Protein AF-A0A8S4G0G6-F1 (afdb_monomer_lite)

pLDDT: mean 86.64, std 12.92, range [55.56, 98.19]

Structure (mmCIF, N/CA/C/O backbone):
data_AF-A0A8S4G0G6-F1
#
_entry.id   AF-A0A8S4G0G6-F1
#
loop_
_atom_site.group_PDB
_atom_site.id
_atom_site.type_symbol
_atom_site.label_atom_id
_atom_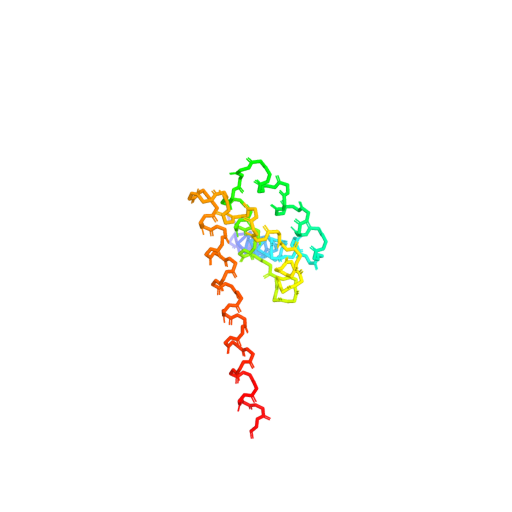site.label_alt_id
_atom_site.label_comp_id
_atom_site.label_asym_id
_atom_site.label_entity_id
_atom_site.label_seq_id
_atom_site.pdbx_PDB_ins_code
_atom_site.Cartn_x
_atom_site.Cartn_y
_atom_site.Cartn_z
_atom_site.occupancy
_atom_site.B_iso_or_equiv
_atom_site.auth_seq_id
_atom_site.auth_comp_id
_atom_site.auth_asym_id
_atom_site.auth_atom_id
_atom_site.pdbx_PDB_model_num
ATOM 1 N N . MET A 1 1 ? 45.612 18.920 4.194 1.00 60.16 1 MET A N 1
ATOM 2 C CA . MET A 1 1 ? 44.394 18.225 3.721 1.00 60.16 1 MET A CA 1
ATOM 3 C C . MET A 1 1 ? 44.761 17.459 2.464 1.00 60.16 1 MET A C 1
ATOM 5 O O . MET A 1 1 ? 45.225 18.087 1.523 1.00 60.16 1 MET A O 1
ATOM 9 N N . ASP A 1 2 ? 44.651 16.129 2.483 1.00 62.53 2 ASP A N 1
ATOM 10 C CA . ASP A 1 2 ? 44.995 15.275 1.338 1.00 62.53 2 ASP A CA 1
ATOM 11 C C . ASP A 1 2 ? 43.802 15.195 0.359 1.00 62.53 2 ASP A C 1
ATOM 13 O O . ASP A 1 2 ? 42.734 14.714 0.753 1.00 62.53 2 ASP A O 1
ATOM 17 N N . PRO A 1 3 ? 43.944 15.644 -0.902 1.00 61.12 3 PRO A N 1
ATOM 18 C CA . PRO A 1 3 ? 42.873 15.599 -1.898 1.00 61.12 3 PRO A CA 1
ATOM 19 C C . PRO A 1 3 ? 42.413 14.174 -2.257 1.00 61.12 3 PRO A C 1
ATOM 21 O O . PRO A 1 3 ? 41.275 14.003 -2.698 1.00 61.12 3 PRO A O 1
ATOM 24 N N . ARG A 1 4 ? 43.236 13.136 -2.030 1.00 60.56 4 ARG A N 1
ATOM 25 C CA . ARG A 1 4 ? 42.837 11.727 -2.224 1.00 60.56 4 ARG A CA 1
ATOM 26 C C . ARG A 1 4 ? 41.860 11.245 -1.148 1.00 60.56 4 ARG A C 1
ATOM 28 O O . ARG A 1 4 ? 40.987 10.428 -1.437 1.00 60.56 4 ARG A O 1
ATOM 35 N N . SER A 1 5 ? 41.956 11.799 0.060 1.00 60.25 5 SER A N 1
ATOM 36 C CA . SER A 1 5 ? 41.072 11.475 1.186 1.00 60.25 5 SER A CA 1
ATOM 37 C C . SER A 1 5 ? 39.652 12.023 0.969 1.00 60.25 5 SER A C 1
ATOM 39 O O . SER A 1 5 ? 38.665 11.323 1.189 1.00 60.25 5 SER A O 1
ATOM 41 N N . THR A 1 6 ? 39.529 13.230 0.401 1.00 61.44 6 THR A N 1
ATOM 42 C CA . THR A 1 6 ? 38.231 13.846 0.067 1.00 61.44 6 THR A CA 1
ATOM 43 C C . THR A 1 6 ? 37.472 13.075 -1.021 1.00 61.44 6 THR A C 1
ATOM 45 O O . THR A 1 6 ? 36.252 12.924 -0.940 1.00 61.44 6 THR A O 1
ATOM 48 N N . GLY A 1 7 ? 38.183 12.542 -2.024 1.00 68.38 7 GLY A N 1
ATOM 49 C CA . GLY A 1 7 ? 37.588 11.709 -3.076 1.00 68.38 7 GLY A CA 1
ATOM 50 C C . GLY A 1 7 ? 37.014 10.391 -2.545 1.00 68.38 7 GLY A C 1
ATOM 51 O O . GLY A 1 7 ? 35.936 9.974 -2.972 1.00 68.38 7 GLY A O 1
ATOM 52 N N . ASN A 1 8 ? 37.686 9.779 -1.564 1.00 75.69 8 ASN A N 1
ATOM 53 C CA . ASN A 1 8 ? 37.227 8.540 -0.939 1.00 75.69 8 ASN A CA 1
ATOM 54 C C . ASN A 1 8 ? 35.963 8.756 -0.082 1.00 75.69 8 ASN A C 1
ATOM 56 O O . ASN A 1 8 ? 34.994 8.012 -0.213 1.00 75.69 8 ASN A O 1
ATOM 60 N N . ILE A 1 9 ? 35.909 9.849 0.690 1.00 77.88 9 ILE A N 1
ATOM 61 C CA . ILE A 1 9 ? 34.737 10.217 1.510 1.00 77.88 9 ILE A CA 1
ATOM 62 C C . ILE A 1 9 ? 33.503 10.500 0.637 1.00 77.88 9 ILE A C 1
ATOM 64 O O . ILE A 1 9 ? 32.387 10.090 0.962 1.00 77.88 9 ILE A O 1
ATOM 68 N N . MET A 1 10 ? 33.679 11.187 -0.498 1.00 75.25 10 MET A N 1
ATOM 69 C CA . MET A 1 10 ? 32.577 11.477 -1.423 1.00 75.25 10 MET A CA 1
ATOM 70 C C . MET A 1 10 ? 32.001 10.191 -2.043 1.00 75.25 10 MET A C 1
ATOM 72 O O . MET A 1 10 ? 30.783 10.073 -2.203 1.00 75.25 10 MET A O 1
ATOM 76 N N . ASN A 1 11 ? 32.862 9.225 -2.378 1.00 83.31 11 ASN A N 1
ATOM 77 C CA . ASN A 1 11 ? 32.452 7.925 -2.905 1.00 83.31 11 ASN A CA 1
ATOM 78 C C . ASN A 1 11 ? 31.695 7.101 -1.849 1.00 83.31 11 ASN A C 1
ATOM 80 O O . ASN A 1 11 ? 30.594 6.618 -2.110 1.00 83.31 11 ASN A O 1
ATOM 84 N N . GLU A 1 12 ? 32.223 7.026 -0.627 1.00 80.12 12 GLU A N 1
ATOM 85 C CA . GLU A 1 12 ? 31.568 6.347 0.496 1.00 80.12 12 GLU A CA 1
ATOM 86 C C . GLU A 1 12 ? 30.194 6.950 0.818 1.00 80.12 12 GLU A C 1
ATOM 88 O O . GLU A 1 12 ? 29.227 6.212 1.018 1.00 80.12 12 GLU A O 1
ATOM 93 N N . ASN A 1 13 ? 30.062 8.280 0.800 1.00 81.75 13 ASN A N 1
ATOM 94 C CA . ASN A 1 13 ? 28.772 8.941 1.001 1.00 81.75 13 ASN A CA 1
ATOM 95 C C . ASN A 1 13 ? 27.772 8.634 -0.120 1.00 81.75 13 ASN A C 1
ATOM 97 O O . ASN A 1 13 ? 26.614 8.328 0.168 1.00 81.75 13 ASN A O 1
ATOM 101 N N . ARG A 1 14 ? 28.197 8.666 -1.389 1.00 81.19 14 ARG A N 1
ATOM 102 C CA . ARG A 1 14 ? 27.335 8.288 -2.526 1.00 81.19 14 ARG A CA 1
ATOM 103 C C . ARG A 1 14 ? 26.841 6.854 -2.401 1.00 81.19 14 ARG A C 1
ATOM 105 O O . ARG A 1 14 ? 25.665 6.578 -2.631 1.00 81.19 14 ARG A O 1
ATOM 112 N N . GLU A 1 15 ? 27.731 5.963 -2.001 1.00 80.00 15 GLU A N 1
ATOM 113 C CA . GLU A 1 15 ? 27.436 4.550 -1.856 1.00 80.00 15 GLU A CA 1
ATOM 114 C C . GLU A 1 15 ? 26.527 4.273 -0.642 1.00 80.00 15 GLU A C 1
ATOM 116 O O . GLU A 1 15 ? 25.612 3.453 -0.728 1.00 80.00 15 GLU A O 1
ATOM 121 N N . ARG A 1 16 ? 26.683 5.012 0.467 1.00 75.25 16 ARG A N 1
ATOM 122 C CA . ARG A 1 16 ? 25.731 4.988 1.594 1.00 75.25 16 ARG A CA 1
ATOM 123 C C . ARG A 1 16 ? 24.334 5.424 1.158 1.00 75.25 16 ARG A C 1
ATOM 125 O O . ARG A 1 16 ? 23.383 4.691 1.409 1.00 75.25 16 ARG A O 1
ATOM 132 N N . ILE A 1 17 ? 24.224 6.545 0.442 1.00 72.75 17 ILE A N 1
ATOM 133 C CA . ILE A 1 17 ? 22.944 7.054 -0.081 1.00 72.75 17 ILE A CA 1
ATOM 134 C C . ILE A 1 17 ? 22.291 6.035 -1.025 1.00 72.75 17 ILE A C 1
ATOM 136 O O . ILE A 1 17 ? 21.075 5.850 -1.003 1.00 72.75 17 ILE A O 1
ATOM 140 N N . ARG A 1 18 ? 23.084 5.372 -1.876 1.00 71.81 18 ARG A N 1
ATOM 141 C CA . ARG A 1 18 ? 22.589 4.323 -2.774 1.00 71.81 18 ARG A CA 1
ATOM 142 C C . ARG A 1 18 ? 22.040 3.132 -1.987 1.00 71.81 18 ARG A C 1
ATOM 144 O O . ARG A 1 18 ? 20.902 2.737 -2.212 1.00 71.81 18 ARG A O 1
ATOM 151 N N . ARG A 1 19 ? 22.805 2.614 -1.021 1.00 69.56 19 ARG A N 1
ATOM 152 C CA . ARG A 1 19 ? 22.399 1.474 -0.181 1.00 69.56 19 ARG A CA 1
ATOM 153 C C . ARG A 1 19 ? 21.184 1.776 0.682 1.00 69.56 19 ARG A C 1
ATOM 155 O O . ARG A 1 19 ? 20.368 0.888 0.893 1.00 69.56 19 ARG A O 1
ATOM 162 N N . GLU A 1 20 ? 21.070 2.993 1.193 1.00 63.00 20 GLU A N 1
ATOM 163 C CA . GLU A 1 20 ? 19.906 3.436 1.959 1.00 63.00 20 GLU A CA 1
ATOM 164 C C . GLU A 1 20 ? 18.655 3.456 1.075 1.00 63.00 20 GLU A C 1
ATOM 166 O O . GLU A 1 20 ? 17.664 2.816 1.422 1.00 63.00 20 GLU A O 1
ATOM 171 N N . ARG A 1 21 ? 18.752 4.026 -0.136 1.00 62.53 21 ARG A N 1
ATOM 172 C CA . ARG A 1 21 ? 17.684 3.953 -1.147 1.00 62.53 21 ARG A CA 1
ATOM 173 C C . ARG A 1 21 ? 17.306 2.520 -1.515 1.00 62.53 21 ARG A C 1
ATOM 175 O O . ARG A 1 21 ? 16.122 2.206 -1.613 1.00 62.53 21 ARG A O 1
ATOM 182 N N . ASP A 1 22 ? 18.290 1.648 -1.711 1.00 61.03 22 ASP A N 1
ATOM 183 C CA . ASP A 1 22 ? 18.046 0.254 -2.084 1.00 61.03 22 ASP A CA 1
ATOM 184 C C . ASP A 1 22 ? 17.409 -0.534 -0.927 1.00 61.03 22 ASP A C 1
ATOM 186 O O . ASP A 1 22 ? 16.459 -1.285 -1.143 1.00 61.03 22 ASP A O 1
ATOM 190 N N . ARG A 1 23 ? 17.851 -0.317 0.320 1.00 60.81 23 ARG A N 1
ATOM 191 C CA . ARG A 1 23 ? 17.234 -0.901 1.527 1.00 60.81 23 ARG A CA 1
ATOM 192 C C . ARG A 1 23 ? 15.800 -0.431 1.709 1.00 60.81 23 ARG A C 1
ATOM 194 O O . ARG A 1 23 ? 14.921 -1.243 1.996 1.00 60.81 23 ARG A O 1
ATOM 201 N N . GLU A 1 24 ? 15.552 0.856 1.502 1.00 59.31 24 GLU A N 1
ATOM 202 C CA . GLU A 1 24 ? 14.214 1.426 1.539 1.00 59.31 24 GLU A CA 1
ATOM 203 C C . GLU A 1 24 ? 13.302 0.803 0.474 1.00 59.31 24 GLU A C 1
ATOM 205 O O . GLU A 1 24 ? 12.161 0.423 0.763 1.00 59.31 24 GLU A O 1
ATOM 210 N N . LYS A 1 25 ? 13.809 0.624 -0.744 1.00 61.03 25 LYS A N 1
ATOM 211 C CA . LYS A 1 25 ? 13.076 -0.028 -1.833 1.00 61.03 25 LYS A CA 1
ATOM 212 C C . LYS A 1 25 ? 12.783 -1.505 -1.535 1.00 61.03 25 LYS A C 1
ATOM 214 O O . LYS A 1 25 ? 11.733 -2.005 -1.924 1.00 61.03 25 LYS A O 1
ATOM 219 N N . ASN A 1 26 ? 13.667 -2.184 -0.802 1.00 61.91 26 ASN A N 1
ATOM 220 C CA . ASN A 1 26 ? 13.564 -3.616 -0.504 1.00 61.91 26 ASN A CA 1
ATOM 221 C C . ASN A 1 26 ? 12.894 -3.948 0.844 1.00 61.91 26 ASN A C 1
ATOM 223 O O . ASN A 1 26 ? 12.820 -5.115 1.220 1.00 61.91 26 ASN A O 1
ATOM 227 N N . THR A 1 27 ? 12.409 -2.951 1.592 1.00 69.19 27 THR A N 1
ATOM 228 C CA . THR A 1 27 ? 11.849 -3.169 2.943 1.00 69.19 27 THR A CA 1
ATOM 229 C C . THR A 1 27 ? 10.567 -4.022 2.924 1.00 69.19 27 THR A C 1
ATOM 231 O O . THR A 1 27 ? 10.265 -4.710 3.895 1.00 69.19 27 THR A O 1
ATOM 234 N N . TYR A 1 28 ? 9.829 -4.029 1.810 1.00 73.50 28 TYR A N 1
ATOM 235 C CA . TYR A 1 28 ? 8.535 -4.707 1.684 1.00 73.50 28 TYR A CA 1
ATOM 236 C C . TYR A 1 28 ? 8.507 -5.674 0.493 1.00 73.50 28 TYR A C 1
ATOM 238 O O . TYR A 1 28 ? 7.704 -5.535 -0.426 1.00 73.50 28 TYR A O 1
ATOM 246 N N . THR A 1 29 ? 9.404 -6.659 0.495 1.00 78.69 29 THR A N 1
ATOM 247 C CA . THR A 1 29 ? 9.423 -7.743 -0.507 1.00 78.69 29 THR A CA 1
ATOM 248 C C . THR A 1 29 ? 8.383 -8.832 -0.234 1.00 78.69 29 THR A C 1
ATOM 250 O O . THR A 1 29 ? 7.991 -9.542 -1.154 1.00 78.69 29 THR A O 1
ATOM 253 N N . SER A 1 30 ? 7.909 -8.958 1.012 1.00 90.94 30 SER A N 1
ATOM 254 C CA . SER A 1 30 ? 6.879 -9.923 1.415 1.00 90.94 30 SER A CA 1
ATOM 255 C C . SER A 1 30 ? 5.479 -9.289 1.402 1.00 90.94 30 SER A C 1
ATOM 257 O O . SER A 1 30 ? 5.240 -8.366 2.191 1.00 90.94 30 SER A O 1
ATOM 259 N N . PRO A 1 31 ? 4.528 -9.801 0.589 1.00 93.75 31 PRO A N 1
ATOM 260 C CA . PRO A 1 31 ? 3.143 -9.319 0.564 1.00 93.75 31 PRO A CA 1
ATOM 261 C C . PRO A 1 31 ? 2.460 -9.349 1.927 1.00 93.75 31 PRO A C 1
ATOM 263 O O . PRO A 1 31 ? 1.838 -8.370 2.325 1.00 93.75 31 PRO A O 1
ATOM 266 N N . ARG A 1 32 ? 2.654 -10.430 2.694 1.00 94.81 32 ARG A N 1
ATOM 267 C CA . ARG A 1 32 ? 2.049 -10.585 4.025 1.00 94.81 32 ARG A CA 1
ATOM 268 C C . ARG A 1 32 ? 2.541 -9.524 5.008 1.00 94.81 32 ARG A C 1
ATOM 270 O O . ARG A 1 32 ? 1.755 -8.981 5.779 1.00 94.81 32 ARG A O 1
ATOM 277 N N . LEU A 1 33 ? 3.841 -9.219 4.982 1.00 93.81 33 LEU A N 1
ATOM 278 C CA . LEU A 1 33 ? 4.420 -8.192 5.850 1.00 93.81 33 LEU A CA 1
ATOM 279 C C . LEU A 1 33 ? 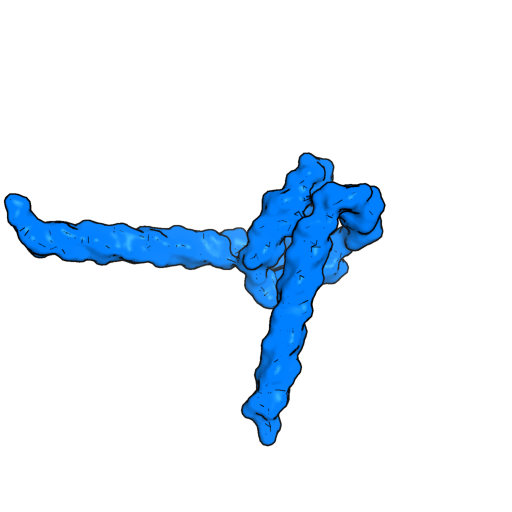3.921 -6.795 5.462 1.00 93.81 33 LEU A C 1
ATOM 281 O O . LEU A 1 33 ? 3.561 -6.009 6.338 1.00 93.81 33 LEU A O 1
ATOM 285 N N . ALA A 1 34 ? 3.880 -6.510 4.158 1.00 95.75 34 ALA A N 1
ATOM 286 C CA . ALA A 1 34 ? 3.380 -5.250 3.625 1.00 95.75 34 ALA A CA 1
ATOM 287 C C . ALA A 1 34 ? 1.907 -5.031 3.997 1.00 95.75 34 ALA A C 1
ATOM 289 O O . ALA A 1 34 ? 1.579 -4.002 4.586 1.00 95.75 34 ALA A O 1
ATOM 290 N N . LEU A 1 35 ? 1.048 -6.024 3.739 1.00 96.88 35 LEU A N 1
ATOM 291 C CA . LEU A 1 35 ? -0.374 -5.979 4.073 1.00 96.88 35 LEU A CA 1
ATOM 292 C C . LEU A 1 35 ? -0.583 -5.749 5.569 1.00 96.88 35 LEU A C 1
ATOM 294 O O . LEU A 1 35 ? -1.256 -4.798 5.950 1.00 96.88 35 LEU A O 1
ATOM 298 N N . ARG A 1 36 ? 0.056 -6.558 6.427 1.00 96.94 36 ARG A N 1
ATOM 299 C CA . ARG A 1 36 ? -0.063 -6.412 7.885 1.00 96.94 36 ARG A CA 1
ATOM 300 C C . ARG A 1 36 ? 0.295 -4.999 8.342 1.00 96.94 36 ARG A C 1
ATOM 302 O O . ARG A 1 36 ? -0.381 -4.444 9.203 1.00 96.94 36 ARG A O 1
ATOM 309 N N . ARG A 1 37 ? 1.361 -4.414 7.785 1.00 96.38 37 ARG A N 1
ATOM 310 C CA . ARG A 1 37 ? 1.789 -3.063 8.158 1.00 96.38 37 ARG A CA 1
ATOM 311 C C . ARG A 1 37 ? 0.799 -2.001 7.682 1.00 96.38 37 ARG A C 1
ATOM 313 O O . ARG A 1 37 ? 0.508 -1.092 8.450 1.00 96.38 37 ARG A O 1
ATOM 320 N N . VAL A 1 38 ? 0.277 -2.127 6.463 1.00 97.19 38 VAL A N 1
ATOM 321 C CA . VAL A 1 38 ? -0.749 -1.222 5.921 1.00 97.19 38 VAL A CA 1
ATOM 322 C C . VAL A 1 38 ? -2.022 -1.275 6.767 1.00 97.19 38 VAL A C 1
ATOM 324 O O . VAL A 1 38 ? -2.527 -0.223 7.144 1.00 97.19 38 VAL A O 1
ATOM 327 N N . LEU A 1 39 ? -2.494 -2.473 7.127 1.00 97.19 39 LEU A N 1
ATOM 328 C CA . LEU A 1 39 ? -3.689 -2.651 7.957 1.00 97.19 39 LEU A CA 1
ATOM 329 C C . LEU A 1 39 ? -3.517 -2.049 9.353 1.00 97.19 39 LEU A C 1
ATOM 331 O O . LEU A 1 39 ? -4.378 -1.299 9.796 1.00 97.19 39 LEU A O 1
ATOM 335 N N . LEU A 1 40 ? -2.381 -2.304 10.009 1.00 97.56 40 LEU A N 1
ATOM 336 C CA . LEU A 1 40 ? -2.095 -1.757 11.339 1.00 97.56 40 LEU A CA 1
ATOM 337 C C . LEU A 1 40 ? -2.078 -0.2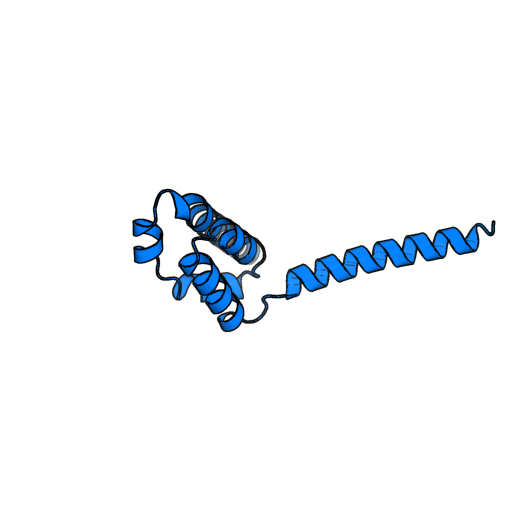21 11.339 1.00 97.56 40 LEU A C 1
ATOM 339 O O . LEU A 1 40 ? -2.575 0.411 12.267 1.00 97.56 40 LEU A O 1
ATOM 343 N N . LEU A 1 41 ? -1.521 0.393 10.292 1.00 97.44 41 LEU A N 1
ATOM 344 C CA . LEU A 1 41 ? -1.535 1.848 10.137 1.00 97.44 41 LEU A CA 1
ATOM 345 C C . LEU A 1 41 ? -2.952 2.369 9.853 1.00 97.44 41 LEU A C 1
ATOM 347 O O . LEU A 1 41 ? -3.360 3.366 10.444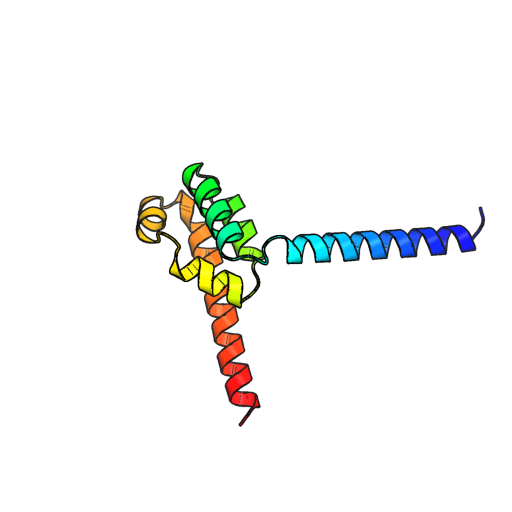 1.00 97.44 41 LEU A O 1
ATOM 351 N N . ALA A 1 42 ? -3.716 1.696 8.988 1.00 96.31 42 ALA A N 1
ATOM 352 C CA . ALA A 1 42 ? -5.090 2.078 8.664 1.00 96.31 42 ALA A CA 1
ATOM 353 C C . ALA A 1 42 ? -6.022 2.002 9.887 1.00 96.31 42 ALA A C 1
ATOM 355 O O . ALA A 1 42 ? -6.808 2.922 10.107 1.00 96.31 42 ALA A O 1
ATOM 356 N N . GLU A 1 43 ? -5.883 0.969 10.721 1.00 95.38 43 GLU A N 1
ATOM 357 C CA . GLU A 1 43 ? -6.606 0.828 11.993 1.00 95.38 43 GLU A CA 1
ATOM 358 C C . GLU A 1 43 ? -6.298 1.994 12.946 1.00 95.38 43 GLU A C 1
ATOM 360 O O . GLU A 1 43 ? -7.202 2.603 13.516 1.00 95.38 43 GLU A O 1
ATOM 365 N N . GLY A 1 44 ? -5.025 2.395 13.031 1.00 96.44 44 GLY A N 1
ATOM 366 C CA . GLY A 1 44 ? -4.581 3.581 13.769 1.00 96.44 44 GLY A CA 1
ATOM 367 C C . GLY A 1 44 ? -4.916 4.924 13.105 1.00 96.44 44 GLY A C 1
ATOM 368 O O . GLY A 1 44 ? -4.432 5.957 13.565 1.00 96.44 44 GLY A O 1
ATOM 369 N N . ARG A 1 45 ? -5.697 4.936 12.014 1.00 96.25 45 ARG A N 1
ATOM 370 C CA . ARG A 1 45 ? -6.018 6.119 11.187 1.00 96.25 45 ARG A CA 1
ATOM 371 C C . ARG A 1 45 ? -4.797 6.830 10.584 1.00 96.25 45 ARG A C 1
ATOM 373 O O . ARG A 1 45 ? -4.899 7.964 10.117 1.00 96.25 45 ARG A O 1
ATOM 380 N N . GLN A 1 46 ? -3.654 6.153 10.522 1.00 97.81 46 GLN A N 1
ATOM 381 C CA . GLN A 1 46 ? -2.409 6.608 9.897 1.00 97.81 46 GLN A CA 1
ATOM 382 C C . GLN A 1 46 ? -2.432 6.314 8.386 1.00 97.81 46 GLN A C 1
ATOM 384 O O . GLN A 1 46 ? -1.597 5.594 7.832 1.00 97.81 46 GLN A O 1
ATOM 389 N N . PHE A 1 47 ? -3.452 6.837 7.696 1.00 97.81 47 PHE A N 1
ATOM 390 C CA . PHE A 1 47 ? -3.692 6.548 6.277 1.00 97.81 47 PHE A CA 1
ATOM 391 C C . PHE A 1 47 ? -2.586 7.088 5.359 1.00 97.81 47 PHE A C 1
ATOM 393 O O . PHE A 1 47 ? -2.316 6.499 4.313 1.00 97.81 47 PHE A O 1
ATOM 400 N N . ARG A 1 48 ? -1.914 8.183 5.739 1.00 97.06 48 ARG A N 1
ATOM 401 C CA . ARG A 1 48 ? -0.815 8.766 4.949 1.00 97.06 48 ARG A CA 1
ATOM 402 C C . ARG A 1 48 ? 0.436 7.893 4.998 1.00 97.06 48 ARG A C 1
ATOM 404 O O . ARG A 1 48 ? 1.081 7.668 3.978 1.00 97.06 48 ARG A O 1
ATOM 411 N N . GLU A 1 49 ? 0.747 7.350 6.164 1.00 96.81 49 GLU A N 1
ATOM 412 C CA . GLU A 1 49 ? 1.856 6.429 6.383 1.00 96.81 49 GLU A CA 1
ATOM 413 C C . GLU A 1 49 ? 1.596 5.099 5.670 1.00 96.81 49 GLU A C 1
ATOM 415 O O . GLU A 1 49 ? 2.491 4.551 5.024 1.00 96.81 49 GLU A O 1
ATOM 420 N N . ALA A 1 50 ? 0.353 4.609 5.720 1.00 97.56 50 ALA A N 1
ATOM 421 C CA . ALA A 1 50 ? -0.074 3.452 4.941 1.00 97.56 50 ALA A CA 1
ATOM 422 C C . ALA A 1 50 ? 0.115 3.694 3.430 1.00 97.56 50 ALA A C 1
ATOM 424 O O . ALA A 1 50 ? 0.641 2.831 2.721 1.00 97.56 50 ALA A O 1
ATOM 425 N N . ALA A 1 51 ? -0.236 4.890 2.945 1.00 97.69 51 ALA A N 1
ATOM 426 C CA . ALA A 1 51 ? -0.072 5.273 1.545 1.00 97.69 51 ALA A CA 1
ATOM 427 C C . ALA A 1 51 ? 1.407 5.304 1.136 1.00 97.69 51 ALA A C 1
ATOM 429 O O . ALA A 1 51 ? 1.769 4.774 0.086 1.00 97.69 51 ALA A O 1
ATOM 430 N N . ALA A 1 52 ? 2.286 5.833 1.994 1.00 95.38 52 ALA A N 1
ATOM 431 C CA . ALA A 1 52 ? 3.729 5.838 1.759 1.00 95.38 52 ALA A CA 1
ATOM 432 C C . ALA A 1 52 ? 4.311 4.420 1.600 1.00 95.38 52 ALA A C 1
ATOM 434 O O . ALA A 1 52 ? 5.217 4.214 0.787 1.00 95.38 52 ALA A O 1
ATOM 435 N N . ILE A 1 53 ? 3.774 3.427 2.321 1.00 94.94 53 ILE A N 1
ATOM 436 C CA . ILE A 1 53 ? 4.157 2.019 2.139 1.00 94.94 53 ILE A CA 1
ATOM 437 C C . ILE A 1 53 ? 3.711 1.516 0.771 1.00 94.94 53 ILE A C 1
ATOM 439 O O . ILE A 1 53 ? 4.556 1.029 0.016 1.00 94.94 53 ILE A O 1
ATOM 443 N N . LEU A 1 54 ? 2.425 1.670 0.423 1.00 95.50 54 LEU A N 1
ATOM 444 C CA . LEU A 1 54 ? 1.910 1.266 -0.892 1.00 95.50 54 LEU A CA 1
ATOM 445 C C . LEU A 1 54 ? 2.727 1.896 -2.023 1.00 95.50 54 LEU A C 1
ATOM 447 O O . LEU A 1 54 ? 3.133 1.200 -2.954 1.00 95.50 54 LEU A O 1
ATOM 451 N N . GLY A 1 55 ? 3.062 3.182 -1.878 1.00 94.31 55 GLY A N 1
ATOM 452 C CA . GLY A 1 55 ? 3.901 3.983 -2.768 1.00 94.31 55 GLY A CA 1
ATOM 453 C C . GLY A 1 55 ? 5.299 3.413 -3.046 1.00 94.31 55 GLY A C 1
ATOM 454 O O . GLY A 1 55 ? 5.896 3.763 -4.062 1.00 94.31 55 GLY A O 1
ATOM 455 N N . ARG A 1 56 ? 5.793 2.481 -2.223 1.00 91.44 56 ARG A N 1
ATOM 456 C CA . ARG A 1 56 ? 7.118 1.853 -2.363 1.00 91.44 56 ARG A CA 1
ATOM 457 C C . ARG A 1 56 ? 7.077 0.375 -2.754 1.00 91.44 56 ARG A C 1
ATOM 459 O O . ARG A 1 56 ? 8.124 -0.182 -3.075 1.00 91.44 56 ARG A O 1
ATOM 466 N N . LEU A 1 57 ? 5.905 -0.266 -2.748 1.00 92.88 57 LEU A N 1
ATOM 467 C CA . LEU A 1 57 ? 5.790 -1.694 -3.061 1.00 92.88 57 LEU A CA 1
ATOM 468 C C . LEU A 1 57 ? 6.159 -1.994 -4.517 1.00 92.88 57 LEU A C 1
ATOM 470 O O . LEU A 1 57 ? 5.784 -1.253 -5.428 1.00 92.88 57 LEU A O 1
ATOM 474 N N . GLY A 1 58 ? 6.854 -3.109 -4.745 1.00 91.19 58 GLY A N 1
ATOM 475 C CA . GLY A 1 58 ? 7.070 -3.640 -6.092 1.00 91.19 58 GLY A CA 1
ATOM 476 C C . GLY A 1 58 ? 5.759 -4.134 -6.731 1.00 91.19 58 GLY A C 1
ATOM 477 O O . GLY A 1 58 ? 4.818 -4.439 -5.998 1.00 91.19 58 GLY A O 1
ATOM 478 N N . PRO A 1 59 ? 5.673 -4.256 -8.071 1.00 91.00 59 PRO A N 1
ATOM 479 C CA . PRO A 1 59 ? 4.416 -4.545 -8.768 1.00 91.00 59 PRO A CA 1
ATOM 480 C C . PRO A 1 59 ? 3.680 -5.804 -8.292 1.00 91.00 59 PRO A C 1
ATOM 482 O O . PRO A 1 59 ? 2.499 -5.728 -7.967 1.00 91.00 59 PRO A O 1
ATOM 485 N N . GLY A 1 60 ? 4.377 -6.941 -8.179 1.00 91.44 60 GLY A N 1
ATOM 486 C CA . GLY A 1 60 ? 3.759 -8.199 -7.734 1.00 91.44 60 GLY A CA 1
ATOM 487 C C . GLY A 1 60 ? 3.316 -8.171 -6.267 1.00 91.44 60 GLY A C 1
ATOM 488 O O . GLY A 1 60 ? 2.252 -8.685 -5.921 1.00 91.44 60 GLY A O 1
ATOM 489 N N . VAL A 1 61 ? 4.092 -7.502 -5.407 1.00 94.44 61 VAL A N 1
ATOM 490 C CA . VAL A 1 61 ? 3.734 -7.313 -3.994 1.00 94.44 61 VAL A CA 1
ATOM 491 C C . VAL A 1 61 ? 2.506 -6.418 -3.877 1.00 94.44 61 VAL A C 1
ATOM 493 O O . VAL A 1 61 ? 1.579 -6.757 -3.150 1.00 94.44 61 VAL A O 1
ATOM 496 N N . LEU A 1 62 ? 2.468 -5.309 -4.622 1.00 95.31 62 LEU A N 1
ATOM 497 C CA . LEU A 1 62 ? 1.330 -4.397 -4.620 1.00 95.31 62 LEU A CA 1
ATOM 498 C C . LEU A 1 62 ? 0.051 -5.090 -5.094 1.00 95.31 62 LEU A C 1
ATOM 500 O O . LEU A 1 62 ? -0.976 -4.923 -4.451 1.00 95.31 62 LEU A O 1
ATOM 504 N N . GLN A 1 63 ? 0.109 -5.867 -6.180 1.00 94.38 63 GLN A N 1
ATOM 505 C CA . GLN A 1 63 ? -1.050 -6.620 -6.673 1.00 94.38 63 GLN A CA 1
ATOM 506 C C . GLN A 1 63 ? -1.591 -7.578 -5.605 1.00 94.38 63 GLN A C 1
ATOM 508 O O . GLN A 1 63 ? -2.791 -7.588 -5.358 1.00 94.38 63 GLN A O 1
ATOM 513 N N . SER A 1 64 ? -0.704 -8.308 -4.924 1.00 95.56 64 SER A N 1
ATOM 514 C CA . SER A 1 64 ? -1.084 -9.237 -3.849 1.00 95.56 64 SER A CA 1
ATOM 515 C C . SER A 1 64 ? -1.688 -8.518 -2.633 1.00 95.56 64 SER A C 1
ATOM 517 O O . SER A 1 64 ? -2.651 -8.984 -2.038 1.00 95.56 64 SER A O 1
ATOM 519 N N . VAL A 1 65 ? -1.141 -7.357 -2.253 1.00 96.81 65 VAL A N 1
ATOM 520 C CA . VAL A 1 65 ? -1.698 -6.536 -1.163 1.00 96.81 65 VAL A CA 1
ATOM 521 C C . VAL A 1 65 ? -3.061 -5.964 -1.556 1.00 96.81 65 VAL A C 1
ATOM 523 O O . VAL A 1 65 ? -3.977 -5.960 -0.742 1.00 96.81 65 VAL A O 1
ATOM 526 N N . ALA A 1 66 ? -3.213 -5.506 -2.800 1.00 96.12 66 ALA A N 1
ATOM 527 C CA . ALA A 1 66 ? -4.453 -4.920 -3.298 1.00 96.12 66 ALA A CA 1
ATOM 528 C C . ALA A 1 66 ? -5.628 -5.906 -3.265 1.00 96.12 66 ALA A C 1
ATOM 530 O O . ALA A 1 66 ? -6.742 -5.495 -2.961 1.00 96.12 66 ALA A O 1
ATOM 531 N N . THR A 1 67 ? -5.386 -7.192 -3.537 1.00 96.06 67 THR A N 1
ATOM 532 C CA . THR A 1 67 ? -6.431 -8.229 -3.501 1.00 96.06 67 THR A CA 1
ATOM 533 C C . THR A 1 67 ? -6.925 -8.559 -2.096 1.00 96.06 67 THR A C 1
ATOM 535 O O . THR A 1 67 ? -8.021 -9.088 -1.957 1.00 96.06 67 THR A O 1
ATOM 538 N N . GLU A 1 68 ? -6.133 -8.265 -1.062 1.00 97.00 68 GLU A N 1
ATOM 539 C CA . GLU A 1 68 ? -6.460 -8.582 0.336 1.00 97.00 68 GLU A CA 1
ATOM 540 C C . GLU A 1 68 ? -6.844 -7.341 1.167 1.00 97.00 68 GLU A C 1
ATOM 542 O O . GLU A 1 68 ? -7.174 -7.460 2.347 1.00 97.00 68 GLU A O 1
ATOM 547 N N . LEU A 1 69 ? -6.803 -6.138 0.584 1.00 96.31 69 LEU A N 1
ATOM 548 C CA . LEU A 1 69 ? -7.173 -4.905 1.281 1.00 96.31 69 LEU A CA 1
ATOM 549 C C . LEU A 1 69 ? -8.699 -4.821 1.499 1.00 96.31 69 LEU A C 1
ATOM 551 O O . LEU A 1 69 ? -9.455 -4.974 0.538 1.00 96.31 69 LEU A O 1
ATOM 555 N N . PRO A 1 70 ? -9.176 -4.501 2.720 1.00 96.25 70 PRO A N 1
ATOM 556 C CA . PRO A 1 70 ? -10.598 -4.346 3.011 1.00 96.25 70 PRO A CA 1
ATOM 557 C C . PRO A 1 70 ? -11.104 -2.995 2.486 1.00 96.25 70 PRO A C 1
ATOM 559 O O . PRO A 1 70 ? -11.194 -2.010 3.221 1.00 96.25 70 PRO A O 1
ATOM 562 N N . MET A 1 71 ? -11.396 -2.938 1.187 1.00 95.56 71 MET A N 1
ATOM 563 C CA . MET A 1 71 ? -11.776 -1.698 0.504 1.00 95.56 71 MET A CA 1
ATOM 564 C C . MET A 1 71 ? -13.037 -1.053 1.081 1.00 95.56 71 MET A C 1
ATOM 566 O O . MET A 1 71 ? -13.065 0.169 1.195 1.00 95.56 71 MET A O 1
ATOM 570 N N . ASP A 1 72 ? -14.025 -1.841 1.509 1.00 96.44 72 ASP A N 1
ATOM 571 C CA . ASP A 1 72 ? -15.270 -1.320 2.090 1.00 96.44 72 ASP A CA 1
ATOM 572 C C . ASP A 1 72 ? -14.993 -0.454 3.329 1.00 96.44 72 ASP A C 1
ATOM 574 O O . ASP A 1 72 ? -15.442 0.688 3.410 1.00 96.44 72 ASP A O 1
ATOM 578 N N . LEU A 1 73 ? -14.127 -0.930 4.232 1.00 95.00 73 LEU A N 1
ATOM 579 C CA . LEU A 1 73 ? -13.725 -0.188 5.433 1.00 95.00 73 LEU A CA 1
ATOM 580 C C . LEU A 1 73 ? -12.947 1.088 5.094 1.00 95.00 73 LEU A C 1
ATOM 582 O O . LEU A 1 73 ? -13.080 2.109 5.769 1.00 95.00 73 LEU A O 1
ATOM 586 N N . LEU A 1 74 ? -12.119 1.052 4.045 1.00 95.81 74 LEU A N 1
ATOM 587 C CA . LEU A 1 74 ? -11.414 2.247 3.588 1.00 95.81 74 LEU A CA 1
ATOM 588 C C . LEU A 1 74 ? -12.390 3.269 3.004 1.00 95.81 74 LEU A C 1
ATOM 590 O O . LEU A 1 74 ? -12.213 4.459 3.248 1.00 95.81 74 LEU A O 1
ATOM 594 N N . VAL A 1 75 ? -13.418 2.841 2.272 1.00 97.19 75 VAL A N 1
ATOM 595 C CA . VAL A 1 75 ? -14.455 3.739 1.743 1.00 97.19 75 VAL A CA 1
ATOM 596 C C . VAL A 1 75 ? -15.275 4.352 2.879 1.00 97.19 75 VAL A C 1
ATOM 598 O O . VAL A 1 75 ? -15.478 5.564 2.889 1.00 97.19 75 VAL A O 1
ATOM 601 N N . GLU A 1 76 ? -15.667 3.565 3.879 1.00 97.25 76 GLU A N 1
ATOM 602 C CA . GLU A 1 76 ? -16.371 4.066 5.069 1.00 97.25 76 GLU A CA 1
ATOM 603 C C . GLU A 1 76 ? -15.539 5.077 5.875 1.00 97.25 76 GLU A C 1
ATOM 605 O O . GLU A 1 76 ? -16.081 5.997 6.485 1.00 97.25 76 GLU A O 1
ATOM 610 N N . ALA A 1 77 ? -14.208 4.954 5.849 1.00 96.75 77 ALA A N 1
ATOM 611 C CA . ALA A 1 77 ? -13.290 5.870 6.526 1.00 96.75 77 ALA A CA 1
ATOM 612 C C . ALA A 1 77 ? -13.059 7.206 5.786 1.00 96.75 77 ALA A C 1
ATOM 614 O O . ALA A 1 77 ? -12.268 8.046 6.246 1.00 96.75 77 ALA A O 1
ATOM 615 N N . LEU A 1 78 ? -13.721 7.435 4.648 1.00 96.94 78 LEU A N 1
ATOM 616 C CA . LEU A 1 78 ? -13.647 8.711 3.944 1.00 96.94 78 LEU A CA 1
ATOM 617 C C . LEU A 1 78 ? -14.167 9.866 4.824 1.00 96.94 78 LEU A C 1
ATOM 619 O O . LEU A 1 78 ? -15.069 9.685 5.641 1.00 96.94 78 LEU A O 1
ATOM 623 N N . PRO A 1 79 ? -13.576 11.071 4.706 1.00 96.62 79 PRO A N 1
ATOM 624 C CA . PRO A 1 79 ? -12.570 11.481 3.717 1.00 96.62 79 PRO A CA 1
ATOM 625 C C . PRO A 1 79 ? -11.112 11.145 4.094 1.00 96.62 79 PRO A C 1
ATOM 627 O O . PRO A 1 79 ? -10.202 11.391 3.302 1.00 96.62 79 PRO A O 1
ATOM 630 N N . HIS A 1 80 ? -10.857 10.591 5.281 1.00 96.75 80 HIS A N 1
ATOM 631 C CA . HIS A 1 80 ? -9.505 10.444 5.841 1.00 96.75 80 HIS A CA 1
ATOM 632 C C . HIS A 1 80 ? -8.630 9.449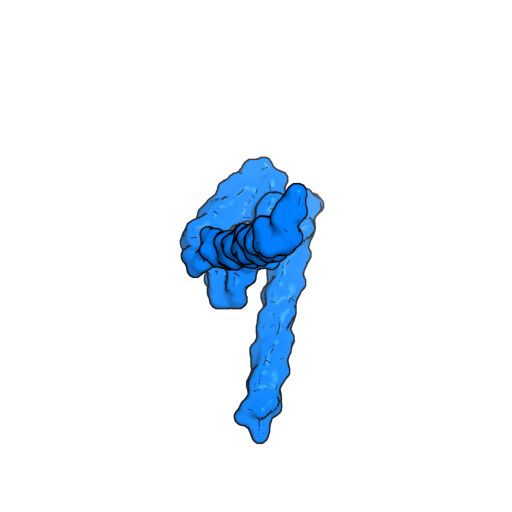 5.066 1.00 96.75 80 HIS A C 1
ATOM 634 O O . HIS A 1 80 ? -7.420 9.638 4.945 1.00 96.75 80 HIS A O 1
ATOM 640 N N . SER A 1 81 ? -9.248 8.410 4.512 1.00 97.75 81 SER A N 1
ATOM 641 C CA . SER A 1 81 ? -8.608 7.364 3.708 1.00 97.75 81 SER A CA 1
ATOM 642 C C . SER A 1 81 ? -8.379 7.749 2.242 1.00 97.75 81 SER A C 1
ATOM 644 O O . SER A 1 81 ? -7.745 6.986 1.512 1.00 97.75 81 SER A O 1
ATOM 646 N N . SER A 1 82 ? -8.857 8.918 1.796 1.00 97.69 82 SER A N 1
ATOM 647 C CA . SER A 1 82 ? -8.850 9.324 0.379 1.00 97.69 82 SER A CA 1
ATOM 648 C C . SER A 1 82 ? -7.467 9.204 -0.262 1.00 97.69 82 SER A C 1
ATOM 650 O O . SER A 1 82 ? -7.317 8.566 -1.300 1.00 97.69 82 SER A O 1
ATOM 652 N N . HIS A 1 83 ? -6.437 9.717 0.411 1.00 97.75 83 HIS A N 1
ATOM 653 C CA . HIS A 1 83 ? -5.062 9.673 -0.082 1.00 97.75 83 HIS A CA 1
ATOM 654 C C . HIS A 1 83 ? -4.496 8.246 -0.209 1.00 97.75 83 HIS A C 1
ATOM 656 O O . HIS A 1 83 ? -3.713 7.962 -1.118 1.00 97.75 83 HIS A O 1
ATOM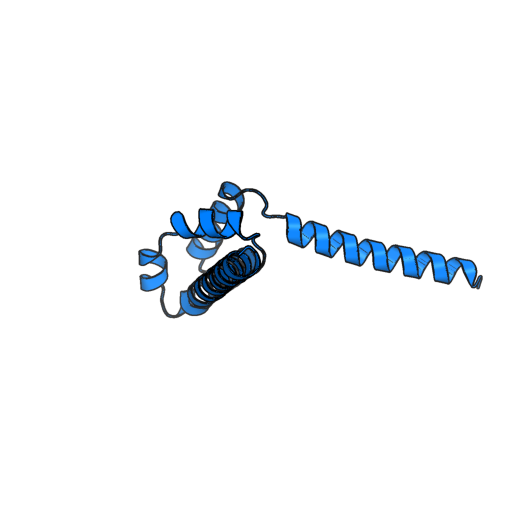 662 N N . LEU A 1 84 ? -4.893 7.331 0.683 1.00 98.12 84 LEU A N 1
ATOM 663 C CA . LEU A 1 84 ? -4.496 5.922 0.616 1.00 98.12 84 LEU A CA 1
ATOM 664 C C . LEU A 1 84 ? -5.122 5.235 -0.601 1.00 98.12 84 LEU A C 1
ATOM 666 O O . LEU A 1 84 ? -4.415 4.561 -1.351 1.00 98.12 84 LEU A O 1
ATOM 670 N N . ILE A 1 85 ? -6.425 5.445 -0.808 1.00 98.19 85 ILE A N 1
ATOM 671 C CA . ILE A 1 85 ? -7.174 4.889 -1.942 1.00 98.19 85 ILE A CA 1
ATOM 672 C C . ILE A 1 85 ? -6.621 5.443 -3.258 1.00 98.19 85 ILE A C 1
ATOM 674 O O . ILE A 1 85 ? -6.326 4.679 -4.174 1.00 98.19 85 ILE A O 1
ATOM 678 N N . GLU A 1 86 ? -6.403 6.754 -3.337 1.00 98.00 86 GLU A N 1
ATOM 679 C CA . GLU A 1 86 ? -5.822 7.407 -4.510 1.00 98.00 86 GLU A CA 1
ATOM 680 C C . GLU A 1 86 ? -4.432 6.840 -4.840 1.00 98.00 86 GLU A C 1
ATOM 682 O O . GLU A 1 86 ? -4.149 6.488 -5.987 1.00 98.00 86 GLU A O 1
ATOM 687 N N . THR A 1 87 ? -3.576 6.672 -3.827 1.00 98.12 87 THR A N 1
ATOM 688 C CA . THR A 1 87 ? -2.236 6.093 -4.002 1.00 98.12 87 THR A CA 1
ATOM 689 C C . THR A 1 87 ? -2.308 4.659 -4.520 1.00 98.12 87 THR A C 1
ATOM 691 O O . THR A 1 87 ? -1.568 4.300 -5.439 1.00 98.12 87 THR A O 1
ATOM 694 N N . LEU A 1 88 ? -3.204 3.837 -3.965 1.00 97.56 88 LEU A N 1
ATOM 695 C CA . LEU A 1 88 ? -3.419 2.464 -4.416 1.00 97.56 88 LEU A CA 1
ATOM 696 C C . LEU A 1 88 ? -3.832 2.425 -5.895 1.00 97.56 88 LEU A C 1
ATOM 698 O O . LEU A 1 88 ? -3.194 1.733 -6.691 1.00 97.56 88 LEU A O 1
ATOM 702 N N . LEU A 1 89 ? -4.856 3.197 -6.268 1.00 96.44 89 LEU A N 1
ATOM 703 C CA . LEU A 1 89 ? -5.391 3.223 -7.630 1.00 96.44 89 LEU A CA 1
ATOM 704 C C . LEU A 1 89 ? -4.350 3.717 -8.638 1.00 96.44 89 LEU A C 1
ATOM 706 O O . LEU A 1 89 ? -4.098 3.040 -9.633 1.00 96.44 89 LEU A O 1
ATOM 710 N N . ASN A 1 90 ? -3.673 4.832 -8.351 1.00 96.88 90 ASN A N 1
ATOM 711 C CA . ASN A 1 90 ? -2.641 5.385 -9.231 1.00 96.88 90 ASN A CA 1
ATOM 712 C C . ASN A 1 90 ? -1.514 4.379 -9.491 1.00 96.88 90 ASN A C 1
ATOM 714 O O . ASN A 1 90 ? -1.048 4.219 -10.624 1.00 96.88 90 ASN A O 1
ATOM 718 N N . ARG A 1 91 ? -1.084 3.653 -8.454 1.00 95.25 91 ARG A N 1
ATOM 719 C CA . ARG A 1 91 ? -0.030 2.643 -8.589 1.00 95.25 91 ARG A CA 1
ATOM 720 C C . ARG A 1 91 ? -0.487 1.424 -9.391 1.00 95.25 91 ARG A C 1
ATOM 722 O O . ARG A 1 91 ? 0.281 0.954 -10.231 1.00 95.25 91 ARG A O 1
ATOM 729 N N . LEU A 1 92 ? -1.711 0.938 -9.179 1.00 94.69 92 LEU A N 1
ATOM 730 C CA . LEU A 1 92 ? -2.272 -0.182 -9.943 1.00 94.69 92 LEU A CA 1
ATOM 731 C C . LEU A 1 92 ? -2.467 0.170 -11.422 1.00 94.69 92 LEU A C 1
ATOM 733 O O . LEU A 1 92 ? -2.081 -0.621 -12.283 1.00 94.69 92 LEU A O 1
ATOM 737 N N . LEU A 1 93 ? -2.994 1.363 -11.715 1.00 93.94 93 LEU A N 1
ATOM 738 C CA . LEU A 1 93 ? -3.148 1.871 -13.082 1.00 93.94 93 LEU A CA 1
ATOM 739 C C . LEU A 1 93 ? -1.800 1.995 -13.785 1.00 93.94 93 LEU A C 1
ATOM 741 O O . LEU A 1 93 ? -1.651 1.533 -14.912 1.00 93.94 93 LEU A O 1
ATOM 745 N N . THR A 1 94 ? -0.797 2.541 -13.090 1.00 91.81 94 THR A N 1
ATOM 746 C CA . THR A 1 94 ? 0.565 2.640 -13.623 1.00 91.81 94 THR A CA 1
ATOM 747 C C . THR A 1 94 ? 1.082 1.259 -14.024 1.00 91.81 94 THR A C 1
ATOM 749 O O . THR A 1 94 ? 1.515 1.072 -15.155 1.00 91.81 94 THR A O 1
ATOM 752 N N . ILE A 1 95 ? 1.001 0.266 -13.131 1.00 88.69 95 ILE A N 1
ATOM 753 C CA . ILE A 1 95 ? 1.489 -1.094 -13.416 1.00 88.69 95 ILE A CA 1
ATOM 754 C C . ILE A 1 95 ? 0.737 -1.725 -14.587 1.00 88.69 95 ILE A C 1
ATOM 756 O O . ILE A 1 95 ? 1.372 -2.337 -15.443 1.00 88.69 95 ILE A O 1
ATOM 760 N N . ARG A 1 96 ? -0.592 -1.577 -14.641 1.00 86.88 96 ARG A N 1
ATOM 761 C CA . ARG A 1 96 ? -1.386 -2.121 -15.747 1.00 86.88 96 ARG A CA 1
ATOM 762 C C . ARG A 1 96 ? -1.024 -1.492 -17.089 1.00 86.88 96 ARG A C 1
ATOM 764 O O . ARG A 1 96 ? -0.788 -2.238 -18.032 1.00 86.88 96 ARG A O 1
ATOM 771 N N . GLY A 1 97 ? -0.875 -0.169 -17.155 1.00 84.00 97 GLY A N 1
ATOM 772 C CA . GLY A 1 97 ? -0.453 0.510 -18.383 1.00 84.00 97 GLY A CA 1
ATOM 773 C C . GLY A 1 97 ? 0.914 0.031 -18.887 1.00 84.00 97 GLY A C 1
ATOM 774 O O . GLY A 1 97 ? 1.088 -0.210 -20.079 1.00 84.00 97 GLY A O 1
ATOM 775 N N . TRP A 1 98 ? 1.875 -0.204 -17.985 1.00 77.62 98 TRP A N 1
ATOM 776 C CA . TRP A 1 98 ? 3.177 -0.769 -18.368 1.00 77.62 98 TRP A CA 1
ATOM 777 C C . TRP A 1 98 ? 3.077 -2.201 -18.907 1.00 77.62 98 TRP A C 1
ATOM 779 O O . TRP A 1 98 ? 3.818 -2.549 -19.824 1.00 77.62 98 TRP A O 1
ATOM 789 N N . MET A 1 99 ? 2.177 -3.028 -18.365 1.00 78.44 99 MET A N 1
ATOM 790 C CA . MET A 1 99 ? 1.963 -4.391 -18.866 1.00 78.44 99 MET A CA 1
ATOM 791 C C . MET A 1 99 ? 1.365 -4.394 -20.277 1.00 78.44 99 MET A C 1
ATOM 793 O O . MET A 1 99 ? 1.802 -5.182 -21.112 1.00 78.44 99 MET A O 1
ATOM 797 N N . GLU A 1 100 ? 0.415 -3.501 -20.561 1.00 81.12 100 GLU A N 1
ATOM 798 C CA . GLU A 1 100 ? -0.186 -3.368 -21.895 1.00 81.12 100 GLU A CA 1
ATOM 799 C C . GLU A 1 100 ? 0.849 -2.930 -22.937 1.00 81.12 100 GLU A C 1
ATOM 801 O O . GLU A 1 100 ? 0.979 -3.566 -23.982 1.00 81.12 100 GLU A O 1
ATOM 806 N N . ILE A 1 101 ? 1.660 -1.914 -22.627 1.00 80.38 101 ILE A N 1
ATOM 807 C CA . ILE A 1 101 ? 2.732 -1.454 -23.524 1.00 80.38 101 ILE A CA 1
ATOM 808 C C . ILE A 1 101 ? 3.776 -2.557 -23.750 1.00 80.38 101 ILE A C 1
ATOM 810 O O . ILE A 1 101 ? 4.198 -2.780 -24.883 1.00 80.38 101 ILE A O 1
ATOM 814 N N . ALA A 1 102 ? 4.179 -3.276 -22.698 1.00 76.19 102 ALA A N 1
ATOM 815 C CA . ALA A 1 102 ? 5.120 -4.387 -22.829 1.00 76.19 102 ALA A CA 1
ATOM 816 C C . ALA A 1 102 ? 4.557 -5.506 -23.722 1.00 76.19 102 ALA A C 1
ATOM 818 O O . ALA A 1 102 ? 5.288 -6.062 -24.537 1.00 76.19 102 ALA A O 1
ATOM 819 N N . SER A 1 103 ? 3.257 -5.799 -23.617 1.00 80.62 103 SER A N 1
ATOM 820 C CA . SER A 1 103 ? 2.590 -6.781 -24.478 1.00 80.62 103 SER A CA 1
ATOM 821 C C . SER A 1 103 ? 2.587 -6.367 -25.954 1.00 80.62 103 SER A C 1
ATOM 823 O O . SER A 1 103 ? 2.708 -7.234 -26.816 1.00 80.62 103 SER A O 1
ATOM 825 N N . LEU A 1 104 ? 2.464 -5.068 -26.244 1.00 84.75 104 LEU A N 1
ATOM 826 C CA . LEU A 1 104 ? 2.473 -4.526 -27.608 1.00 84.75 104 LEU A CA 1
ATOM 827 C C . LEU A 1 104 ? 3.865 -4.511 -28.253 1.00 84.75 104 LEU A C 1
ATOM 829 O O . LEU A 1 104 ? 3.960 -4.608 -29.466 1.00 84.75 104 LEU A O 1
ATOM 833 N N . LEU A 1 105 ? 4.938 -4.393 -27.464 1.00 81.44 105 LEU A N 1
ATOM 834 C CA . LEU A 1 105 ? 6.322 -4.390 -27.965 1.00 81.44 105 LEU A CA 1
ATOM 835 C C . LEU A 1 105 ? 6.886 -5.795 -28.235 1.00 81.44 105 LEU A C 1
ATOM 837 O O . LEU A 1 105 ? 7.934 -5.926 -28.863 1.00 81.44 105 LEU A O 1
ATOM 841 N N . HIS A 1 106 ? 6.228 -6.835 -27.723 1.00 74.69 106 HIS A N 1
ATOM 842 C CA . HIS A 1 106 ? 6.602 -8.236 -27.926 1.00 74.69 106 HIS A CA 1
ATOM 843 C C . HIS A 1 106 ? 5.814 -8.921 -29.065 1.00 74.69 106 HIS A C 1
ATOM 845 O O . HIS A 1 106 ? 5.924 -10.139 -29.215 1.00 74.69 106 HIS A O 1
ATOM 851 N N . HIS A 1 107 ? 5.035 -8.160 -29.845 1.00 55.56 107 HIS A N 1
ATOM 852 C CA . HIS A 1 107 ? 4.422 -8.558 -31.124 1.00 55.56 107 HIS A CA 1
ATOM 853 C C . HIS A 1 107 ? 5.053 -7.760 -32.269 1.00 55.56 107 HIS A C 1
ATOM 855 O O . HIS A 1 107 ? 5.108 -8.312 -33.390 1.00 55.56 107 HIS A O 1
#

Organism: Plutella xylostella (NCBI:txid51655)

Foldseek 3Di:
DDPVVVVVVVVVVVVVVVVVVVCQLVVPPDLVVLLVVLVVCVVVLVLVVSLVSLLRDDPVSLVSSVVVDPVVVLVVPPPSNVSNVVSSVVSNVVSVVVVVVVVVVVD

Radius of gyration: 18.78 Å; chains: 1; bounding box: 61×29×45 Å

Secondary structure (DSSP, 8-state):
--HHHHHHHHHHHHHHHHHHHHHHHTTT--HHHHHHHHHHHHHTT-HHHHHHHHTT--HHHHHHHHHHS-HHHHHHTTTTTHHHHHHHHHHHHHHHHHHHHHHHHT-

Sequence (107 aa):
MDPRSTGNIMNENRERIRRERDREKNTYTSPRLALRRVLLLAEGRQFREAAAILGRLGPGVLQSVATELPMDLLVEALPHSSHLIETLLNRLLTIRGWMEIASLLHH